Protein AF-A0A380TGJ9-F1 (afdb_monomer)

Secondary structure (DSSP, 8-state):
-PPP----PPP------HHHHHHHHHHHHHTT--HHHHHHHHHHHHHHHHTT-SS-S------------

Sequence (69 aa):
MSAAVNKKSIRTSVILPEDAHARIQALADANNVSAAWIIRTAVLRFLEEYGDQHELPLRLPKVKKAGGT

Organism: NCBI:txid256318

InterPro domains:
  IPR002145 Ribbon-helix-helix protein, CopG [PF01402] (11-50)
  IPR010985 Ribbon-helix-helix [SSF47598] (12-50)
  IPR013321 Arc-type ribbon-helix-helix [G3DSA:1.10.1220.10] (18-57)

Solvent-accessible surface area (backbone atoms only — not comparable to full-atom values): 4714 Å² total; per-residue (Å²): 134,85,77,76,79,74,78,79,83,77,91,81,88,83,90,69,60,67,72,59,48,53,54,45,42,54,53,13,62,78,66,79,49,51,49,66,54,55,53,51,52,53,52,53,51,50,43,73,75,46,60,91,50,92,64,78,86,68,76,72,75,80,76,75,74,81,76,88,126

Structure (mmCIF, N/CA/C/O backbone):
data_AF-A0A380TGJ9-F1
#
_entry.id   AF-A0A380TGJ9-F1
#
loop_
_atom_site.group_PDB
_atom_site.id
_atom_site.type_symbol
_atom_site.label_atom_id
_atom_site.label_alt_id
_atom_site.label_comp_id
_atom_site.label_asym_id
_atom_site.label_entity_id
_atom_site.label_seq_id
_atom_site.pdbx_PDB_ins_code
_atom_site.Cartn_x
_atom_site.Cartn_y
_atom_site.Cartn_z
_atom_site.occupancy
_atom_site.B_iso_or_equiv
_atom_site.auth_seq_id
_atom_site.auth_comp_id
_atom_site.auth_asym_id
_atom_site.auth_atom_id
_atom_site.pdbx_PDB_model_num
ATOM 1 N N . MET A 1 1 ? -5.736 31.383 20.093 1.00 38.81 1 MET A N 1
ATOM 2 C CA . MET A 1 1 ? -5.485 30.675 18.820 1.00 38.81 1 MET A CA 1
ATOM 3 C C . MET A 1 1 ? -5.004 29.273 19.162 1.00 38.81 1 MET A C 1
ATOM 5 O O . MET A 1 1 ? -3.962 29.156 19.791 1.00 38.81 1 MET A O 1
ATOM 9 N N . SER A 1 2 ? -5.794 28.236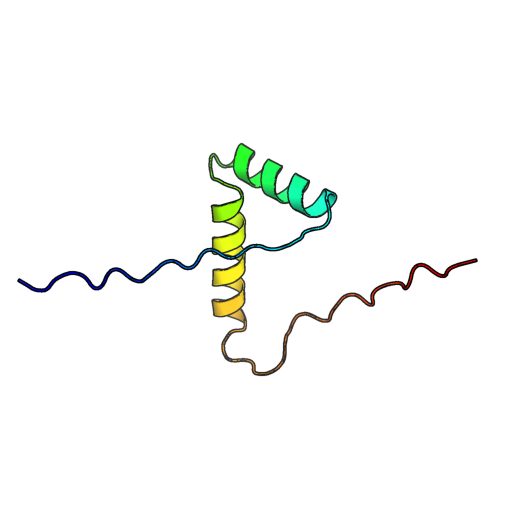 18.878 1.00 43.81 2 SER A N 1
ATOM 10 C CA . SER A 1 2 ? -5.470 26.855 19.264 1.00 43.81 2 SER A CA 1
ATOM 11 C C . SER A 1 2 ? -4.457 26.252 18.296 1.00 43.81 2 SER A C 1
ATOM 13 O O . SER A 1 2 ? -4.700 26.216 17.091 1.00 43.81 2 SER A O 1
ATOM 15 N N . ALA A 1 3 ? -3.324 25.784 18.821 1.00 50.47 3 ALA A N 1
ATOM 16 C CA . ALA A 1 3 ? -2.350 25.015 18.062 1.00 50.47 3 ALA A CA 1
ATOM 17 C C . ALA A 1 3 ? -3.018 23.734 17.543 1.00 50.47 3 ALA A C 1
ATOM 19 O O . ALA A 1 3 ? -3.577 22.963 18.324 1.00 50.47 3 ALA A O 1
ATOM 20 N N . ALA A 1 4 ? -2.979 23.508 16.230 1.00 56.03 4 ALA A N 1
ATOM 21 C CA . ALA A 1 4 ? -3.405 22.243 15.654 1.00 56.03 4 ALA A CA 1
ATOM 22 C C . ALA A 1 4 ? -2.579 21.121 16.299 1.00 56.03 4 ALA A C 1
ATOM 24 O O . ALA A 1 4 ? -1.351 21.108 16.189 1.00 56.03 4 ALA A O 1
ATOM 25 N N . VAL A 1 5 ? -3.242 20.196 17.001 1.00 58.75 5 VAL A N 1
ATOM 26 C CA . VAL A 1 5 ? -2.613 18.961 17.475 1.00 58.75 5 VAL A CA 1
ATOM 27 C C . VAL A 1 5 ? -2.053 18.255 16.246 1.00 58.75 5 VAL A C 1
ATOM 29 O O . VAL A 1 5 ? -2.781 17.746 15.394 1.00 58.75 5 VAL A O 1
ATOM 32 N N . ASN A 1 6 ? -0.732 18.291 16.124 1.00 60.06 6 ASN A N 1
ATOM 33 C CA . ASN A 1 6 ? -0.022 17.622 15.056 1.00 60.06 6 ASN A CA 1
ATOM 34 C C . ASN A 1 6 ? -0.139 16.124 15.360 1.00 60.06 6 ASN A C 1
ATOM 36 O O . ASN A 1 6 ? 0.553 15.614 16.245 1.00 60.06 6 ASN A O 1
ATOM 40 N N . LYS A 1 7 ? -1.096 15.430 14.729 1.00 68.38 7 LYS A N 1
ATOM 41 C CA . LYS A 1 7 ? -1.253 13.977 14.885 1.00 68.38 7 LYS A CA 1
ATOM 42 C C . LYS A 1 7 ? 0.080 13.338 14.494 1.00 68.38 7 LYS A C 1
ATOM 44 O O . LYS A 1 7 ? 0.455 13.348 13.323 1.00 68.38 7 LYS A O 1
ATOM 49 N N . LYS A 1 8 ? 0.825 12.840 15.485 1.00 79.06 8 LYS A N 1
ATOM 50 C CA . LYS A 1 8 ? 2.163 12.280 15.275 1.00 79.06 8 LYS A CA 1
ATOM 51 C C . LYS A 1 8 ? 2.056 11.098 14.312 1.00 79.06 8 LYS A C 1
ATOM 53 O O . LYS A 1 8 ? 1.436 10.090 14.638 1.00 79.06 8 LYS A O 1
ATOM 58 N N . SER A 1 9 ? 2.648 11.228 13.127 1.00 81.31 9 SER A N 1
ATOM 59 C CA . SER A 1 9 ? 2.811 10.097 12.214 1.00 81.31 9 SER A CA 1
ATOM 60 C C . SER A 1 9 ? 3.937 9.207 12.733 1.00 81.31 9 SER A C 1
ATOM 62 O O . SER A 1 9 ? 5.041 9.688 12.979 1.00 81.31 9 SER A O 1
ATOM 64 N N . ILE A 1 10 ? 3.651 7.920 12.921 1.00 90.88 10 ILE A N 1
ATOM 65 C CA . ILE A 1 10 ? 4.628 6.922 13.369 1.00 90.88 10 ILE A CA 1
ATOM 66 C C . ILE A 1 10 ? 5.215 6.244 12.129 1.00 90.88 10 ILE A C 1
ATOM 68 O O . ILE A 1 10 ? 4.479 5.865 11.217 1.00 90.88 10 ILE A O 1
ATOM 72 N N . ARG A 1 11 ? 6.544 6.101 12.080 1.00 90.12 11 ARG A N 1
ATOM 73 C CA . ARG A 1 11 ? 7.213 5.318 11.037 1.00 90.12 11 ARG A CA 1
ATOM 74 C C . ARG A 1 11 ? 7.008 3.834 11.328 1.00 90.12 11 ARG A C 1
ATOM 76 O O . ARG A 1 11 ? 7.430 3.354 12.375 1.00 90.12 11 ARG A O 1
ATOM 83 N N . THR A 1 12 ? 6.444 3.116 10.368 1.00 90.75 12 THR A N 1
ATOM 84 C CA . THR A 1 12 ? 6.265 1.661 10.429 1.00 90.75 12 THR A CA 1
ATOM 85 C C . THR A 1 12 ? 7.063 1.015 9.303 1.00 90.75 12 THR A C 1
ATOM 87 O O . THR A 1 12 ? 7.031 1.497 8.172 1.00 90.75 12 THR A O 1
ATOM 90 N N . SER A 1 13 ? 7.794 -0.055 9.614 1.00 91.56 13 SER A N 1
ATOM 91 C CA . SER A 1 13 ? 8.533 -0.858 8.636 1.00 91.56 13 SER A CA 1
ATOM 92 C C . SER A 1 13 ? 7.914 -2.247 8.564 1.00 91.56 13 SER A C 1
ATOM 94 O O . SER A 1 13 ? 7.597 -2.827 9.601 1.00 91.56 13 SER A O 1
ATOM 96 N N . VAL A 1 14 ? 7.756 -2.777 7.355 1.00 91.00 14 VAL A N 1
ATOM 97 C CA . VAL A 1 14 ? 7.229 -4.122 7.100 1.00 91.00 14 VAL A CA 1
ATOM 98 C C . VAL A 1 14 ? 8.130 -4.834 6.101 1.00 91.00 14 VAL A C 1
ATOM 100 O O . VAL A 1 14 ? 8.723 -4.194 5.236 1.00 91.00 14 VAL A O 1
ATOM 103 N N . ILE A 1 15 ? 8.238 -6.153 6.230 1.00 93.94 15 ILE A N 1
ATOM 104 C CA . ILE A 1 15 ? 8.936 -7.001 5.262 1.00 93.94 15 ILE A CA 1
ATOM 105 C C . ILE A 1 15 ? 7.874 -7.613 4.357 1.00 93.94 15 ILE A C 1
ATOM 107 O O . ILE A 1 15 ? 6.910 -8.203 4.843 1.00 93.94 15 ILE A O 1
ATOM 111 N N . LEU A 1 16 ? 8.052 -7.463 3.048 1.00 93.06 16 LEU A N 1
ATOM 112 C CA . LEU A 1 16 ? 7.176 -8.037 2.035 1.00 93.06 16 LEU A CA 1
ATOM 113 C C . LEU A 1 16 ? 7.981 -9.007 1.164 1.00 93.06 16 LEU A C 1
ATOM 115 O O . LEU A 1 16 ? 9.165 -8.754 0.932 1.00 93.06 16 LEU A O 1
ATOM 119 N N . PRO A 1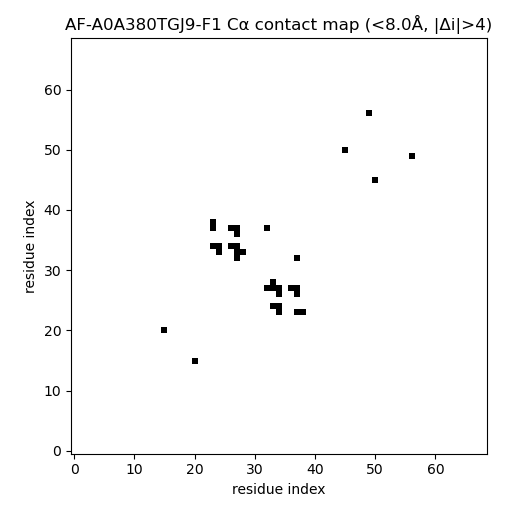 17 ? 7.360 -10.084 0.653 1.00 96.62 17 PRO A N 1
ATOM 120 C CA . PRO A 1 17 ? 7.936 -10.845 -0.449 1.00 96.62 17 PRO A CA 1
ATOM 121 C C . PRO A 1 17 ? 8.263 -9.920 -1.628 1.00 96.62 17 PRO A C 1
ATOM 123 O O . PRO A 1 17 ? 7.517 -8.971 -1.890 1.00 96.62 17 PRO A O 1
ATOM 126 N N . GLU A 1 18 ? 9.345 -10.217 -2.344 1.00 95.12 18 GLU A N 1
ATOM 127 C CA . GLU A 1 18 ? 9.834 -9.408 -3.468 1.00 95.12 18 GLU A CA 1
ATOM 128 C C . GLU A 1 18 ? 8.732 -9.138 -4.502 1.00 95.12 18 GLU A C 1
ATOM 130 O O . GLU A 1 18 ? 8.457 -7.984 -4.831 1.00 95.12 18 GLU A O 1
ATOM 135 N N . ASP A 1 19 ? 8.005 -10.182 -4.904 1.00 96.31 19 ASP A N 1
ATOM 136 C CA . ASP A 1 19 ? 6.907 -10.098 -5.870 1.00 96.31 19 ASP A CA 1
ATOM 137 C C . ASP A 1 19 ? 5.804 -9.127 -5.423 1.00 96.31 19 ASP A C 1
ATOM 139 O O . ASP A 1 19 ? 5.227 -8.390 -6.226 1.00 96.31 19 ASP A O 1
ATOM 143 N N . ALA A 1 20 ? 5.490 -9.113 -4.123 1.00 96.50 20 ALA A N 1
ATOM 144 C CA . ALA A 1 20 ? 4.478 -8.223 -3.568 1.00 96.50 20 ALA A CA 1
ATOM 145 C C . ALA A 1 20 ? 4.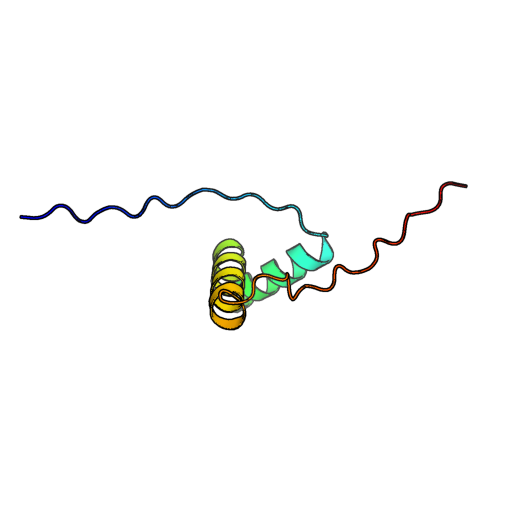965 -6.770 -3.585 1.00 96.50 20 ALA A C 1
ATOM 147 O O . ALA A 1 20 ? 4.213 -5.879 -3.983 1.00 96.50 20 ALA A O 1
ATO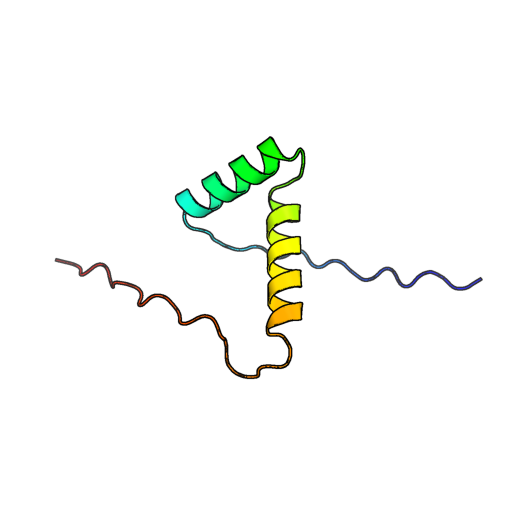M 148 N N . HIS A 1 21 ? 6.227 -6.536 -3.213 1.00 96.81 21 HIS A N 1
ATOM 149 C CA . HIS A 1 21 ? 6.840 -5.213 -3.291 1.00 96.81 21 HIS A CA 1
ATOM 150 C C . HIS A 1 21 ? 6.872 -4.693 -4.736 1.00 96.81 21 HIS A C 1
ATOM 152 O O . HIS A 1 21 ? 6.442 -3.568 -4.985 1.00 96.81 21 HIS A O 1
ATOM 158 N N . ALA A 1 22 ? 7.290 -5.519 -5.700 1.00 97.88 22 ALA A N 1
ATOM 159 C CA . ALA A 1 22 ? 7.343 -5.152 -7.115 1.00 97.88 22 ALA A CA 1
ATOM 160 C C . ALA A 1 22 ? 5.961 -4.765 -7.670 1.00 97.88 22 ALA A C 1
ATOM 162 O O . ALA A 1 22 ? 5.821 -3.752 -8.354 1.00 97.88 22 ALA A O 1
ATOM 163 N N . ARG A 1 23 ? 4.911 -5.522 -7.321 1.00 98.06 23 ARG A N 1
ATOM 164 C CA . ARG A 1 23 ? 3.528 -5.208 -7.719 1.00 98.06 23 ARG A CA 1
ATOM 165 C C . ARG A 1 23 ? 3.026 -3.896 -7.118 1.00 98.06 23 ARG A C 1
ATOM 167 O O . ARG A 1 23 ? 2.346 -3.137 -7.804 1.00 98.06 23 ARG A O 1
ATOM 174 N N . ILE A 1 24 ? 3.350 -3.625 -5.852 1.00 97.62 24 ILE A N 1
ATOM 175 C CA . ILE A 1 24 ? 3.008 -2.353 -5.199 1.00 97.62 24 ILE A CA 1
ATOM 176 C C . ILE A 1 24 ? 3.742 -1.197 -5.881 1.00 97.62 24 ILE A C 1
ATOM 178 O O . ILE A 1 24 ? 3.123 -0.167 -6.143 1.00 97.62 24 ILE A O 1
ATOM 182 N N . GLN A 1 25 ? 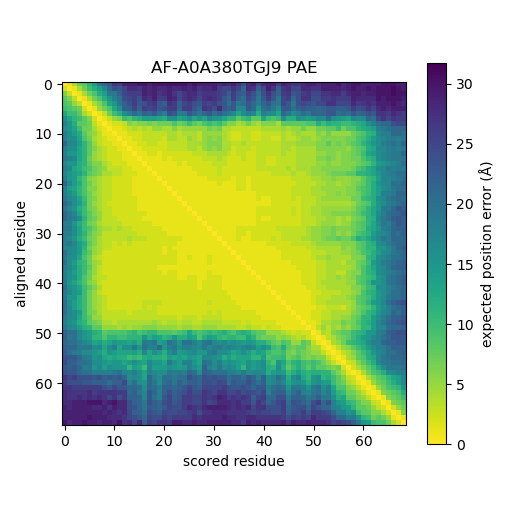5.027 -1.369 -6.196 1.00 98.06 25 GLN A N 1
ATOM 183 C CA . GLN A 1 25 ? 5.823 -0.341 -6.860 1.00 98.06 25 GLN A CA 1
ATOM 184 C C . GLN A 1 25 ? 5.272 -0.018 -8.253 1.00 98.06 25 GLN A C 1
ATOM 186 O O . GLN A 1 25 ? 5.040 1.146 -8.555 1.00 98.06 25 GLN A O 1
ATOM 191 N N . ALA A 1 26 ? 4.939 -1.033 -9.054 1.00 98.19 26 ALA A N 1
ATOM 192 C CA . ALA A 1 26 ? 4.341 -0.825 -10.372 1.00 98.19 26 ALA A CA 1
ATOM 193 C C . ALA A 1 26 ? 3.003 -0.062 -10.306 1.00 98.19 26 ALA A C 1
ATOM 195 O O . ALA A 1 26 ? 2.738 0.804 -11.138 1.00 98.19 26 ALA A O 1
ATOM 196 N N . LEU A 1 27 ? 2.161 -0.345 -9.301 1.00 98.06 27 LEU A N 1
ATOM 197 C CA . LEU A 1 27 ? 0.926 0.416 -9.069 1.00 98.06 27 LEU A CA 1
ATOM 198 C C . LEU A 1 27 ? 1.211 1.868 -8.683 1.00 98.06 27 LEU A C 1
ATOM 200 O O . LEU A 1 27 ? 0.509 2.769 -9.137 1.00 98.06 27 LEU A O 1
ATOM 204 N N . ALA A 1 28 ? 2.214 2.089 -7.838 1.00 98.19 28 ALA A N 1
ATOM 205 C CA . ALA A 1 28 ? 2.617 3.418 -7.409 1.00 98.19 28 ALA A CA 1
ATOM 206 C C . ALA A 1 28 ? 3.096 4.263 -8.602 1.00 98.19 28 ALA A C 1
ATOM 208 O O . ALA A 1 28 ? 2.583 5.365 -8.812 1.00 98.19 28 ALA A O 1
ATOM 209 N N . ASP A 1 29 ? 3.968 3.696 -9.438 1.00 98.38 29 ASP A N 1
ATOM 210 C CA . ASP A 1 29 ? 4.507 4.346 -10.635 1.00 98.38 29 ASP A CA 1
ATOM 211 C C . ASP A 1 29 ? 3.397 4.675 -11.644 1.00 98.38 29 ASP A C 1
ATOM 213 O O . ASP A 1 29 ? 3.305 5.804 -12.126 1.00 98.38 29 ASP A O 1
ATOM 217 N N . ALA A 1 30 ? 2.489 3.727 -11.902 1.00 98.31 3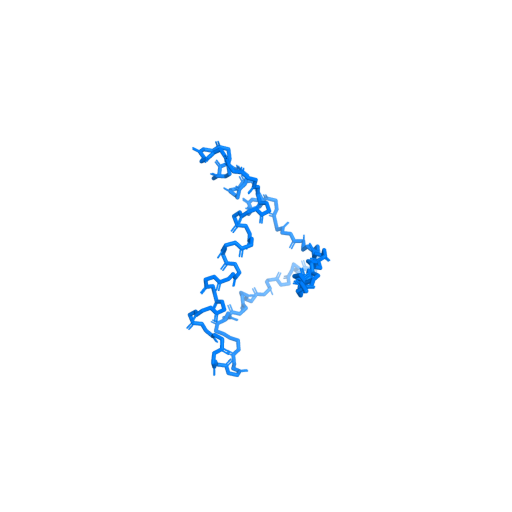0 ALA A N 1
ATOM 218 C CA . ALA A 1 30 ? 1.373 3.916 -12.831 1.00 98.31 30 ALA A CA 1
ATOM 219 C C . ALA A 1 30 ? 0.383 5.015 -12.398 1.00 98.31 30 ALA A C 1
ATOM 221 O O . ALA A 1 30 ? -0.322 5.568 -13.239 1.00 98.31 30 ALA A O 1
ATOM 222 N N . ASN A 1 31 ? 0.316 5.329 -11.099 1.00 98.00 31 ASN A N 1
ATOM 223 C CA . ASN A 1 31 ? -0.614 6.313 -10.536 1.00 98.00 31 ASN A CA 1
ATOM 224 C C . ASN A 1 31 ? 0.085 7.586 -10.023 1.00 98.00 31 ASN A C 1
ATOM 226 O O . ASN A 1 31 ? -0.575 8.433 -9.424 1.00 98.00 31 ASN A O 1
ATOM 230 N N . ASN A 1 32 ? 1.397 7.734 -10.251 1.00 97.56 32 ASN A N 1
ATOM 231 C CA . ASN A 1 32 ? 2.212 8.859 -9.776 1.00 97.56 32 ASN A CA 1
ATOM 232 C C . ASN A 1 32 ? 2.081 9.113 -8.257 1.00 97.56 32 ASN A C 1
ATOM 234 O O . ASN A 1 32 ? 1.937 10.246 -7.792 1.00 97.56 32 ASN A O 1
ATOM 238 N N . VAL A 1 33 ? 2.106 8.035 -7.474 1.00 97.75 33 VAL A N 1
ATOM 239 C CA . VAL A 1 33 ? 2.100 8.065 -6.003 1.00 97.75 33 VAL A CA 1
ATOM 240 C C . VAL A 1 33 ? 3.278 7.260 -5.461 1.00 97.75 33 VAL A C 1
ATOM 242 O O . VAL A 1 33 ? 3.960 6.563 -6.201 1.00 97.75 33 VAL A O 1
ATOM 245 N N . SER A 1 34 ? 3.548 7.334 -4.156 1.00 97.25 34 SER A N 1
ATOM 246 C CA . SER A 1 34 ? 4.585 6.500 -3.537 1.00 97.25 34 SER A CA 1
ATOM 247 C C . SER A 1 34 ? 4.046 5.123 -3.137 1.00 97.25 34 SER A C 1
ATOM 249 O O . SER A 1 34 ? 2.876 4.978 -2.777 1.00 97.25 34 SER A O 1
ATOM 251 N N . ALA A 1 35 ? 4.917 4.110 -3.087 1.00 96.00 35 ALA A N 1
ATOM 252 C CA . ALA A 1 35 ? 4.567 2.797 -2.535 1.00 96.00 35 ALA A CA 1
ATOM 253 C C . ALA A 1 35 ? 4.040 2.901 -1.089 1.00 96.00 35 ALA A C 1
ATOM 255 O O . ALA A 1 35 ? 3.083 2.227 -0.711 1.00 96.00 35 ALA A O 1
ATOM 256 N N . ALA A 1 36 ? 4.604 3.816 -0.291 1.00 95.00 36 ALA A N 1
ATOM 257 C CA . ALA A 1 36 ? 4.133 4.100 1.063 1.00 95.00 36 ALA A CA 1
ATOM 258 C C . ALA A 1 36 ? 2.690 4.635 1.091 1.00 95.00 36 ALA A C 1
ATOM 260 O O . ALA A 1 36 ? 1.941 4.310 2.013 1.00 95.00 36 ALA A O 1
ATOM 261 N N . TRP A 1 37 ? 2.280 5.425 0.091 1.00 95.69 37 TRP A N 1
ATOM 262 C CA . TRP A 1 37 ? 0.897 5.882 -0.041 1.00 95.69 37 TRP A CA 1
ATOM 263 C C . TRP A 1 37 ? -0.046 4.710 -0.318 1.00 95.69 37 TRP A C 1
ATOM 265 O O . TRP A 1 37 ? -1.058 4.579 0.367 1.00 95.69 37 TRP A O 1
ATOM 275 N N . ILE A 1 38 ? 0.318 3.816 -1.245 1.00 97.06 38 ILE A N 1
ATOM 276 C CA . ILE A 1 38 ? -0.468 2.610 -1.551 1.00 97.06 38 ILE A CA 1
ATOM 277 C C . ILE A 1 38 ? -0.645 1.753 -0.291 1.00 97.06 38 ILE A C 1
ATOM 279 O O . ILE A 1 38 ? -1.770 1.402 0.061 1.00 97.06 38 ILE A O 1
ATOM 283 N N . ILE A 1 39 ? 0.450 1.475 0.428 1.00 95.19 39 ILE A N 1
ATOM 284 C CA . ILE A 1 39 ? 0.433 0.674 1.662 1.00 95.19 39 ILE A CA 1
ATOM 285 C C . ILE A 1 39 ? -0.436 1.342 2.733 1.00 95.19 39 ILE A C 1
ATOM 287 O O . ILE A 1 39 ? -1.291 0.684 3.323 1.00 95.19 39 ILE A O 1
ATOM 291 N N . ARG A 1 40 ? -0.264 2.650 2.968 1.00 94.56 40 ARG A N 1
ATOM 292 C CA . ARG A 1 40 ? -1.074 3.399 3.940 1.00 94.56 40 ARG A CA 1
ATOM 293 C C . ARG A 1 40 ? -2.561 3.306 3.604 1.00 94.56 40 ARG A C 1
ATOM 295 O O . ARG A 1 40 ? -3.353 3.000 4.487 1.00 94.56 40 ARG A O 1
ATOM 302 N N . THR A 1 41 ? -2.937 3.559 2.354 1.00 95.25 41 THR A N 1
ATOM 303 C CA . THR A 1 41 ? -4.340 3.541 1.922 1.00 95.25 41 THR A CA 1
ATOM 304 C C . THR A 1 41 ? -4.944 2.143 2.040 1.00 95.25 41 THR A C 1
ATOM 306 O O . THR A 1 41 ? -6.071 2.008 2.508 1.00 95.25 41 THR A O 1
ATOM 309 N N . ALA A 1 42 ? -4.192 1.097 1.685 1.00 94.06 42 ALA A N 1
ATOM 310 C CA . ALA A 1 42 ? -4.634 -0.287 1.840 1.00 94.06 42 ALA A CA 1
ATOM 311 C C . ALA A 1 42 ? -4.875 -0.656 3.314 1.00 94.06 42 ALA A C 1
ATOM 313 O O . ALA A 1 42 ? -5.907 -1.238 3.635 1.00 94.06 42 ALA A O 1
ATOM 314 N N . VAL A 1 43 ? -3.965 -0.265 4.215 1.00 92.19 43 VAL A N 1
ATOM 315 C CA . VAL A 1 43 ? -4.118 -0.493 5.662 1.00 92.19 43 VAL A CA 1
ATOM 316 C C . VAL A 1 43 ? -5.326 0.259 6.218 1.00 92.19 43 VAL A C 1
ATOM 318 O O . VAL A 1 43 ? -6.093 -0.318 6.980 1.00 92.19 43 VAL A O 1
ATOM 321 N N . LEU A 1 44 ? -5.528 1.523 5.830 1.00 92.81 44 LEU A N 1
ATOM 322 C CA . LEU A 1 44 ? -6.681 2.302 6.293 1.00 92.81 44 LEU A CA 1
ATOM 323 C C . LEU A 1 44 ? -8.004 1.683 5.836 1.00 92.81 44 LEU A C 1
ATOM 325 O O . LEU A 1 44 ? -8.893 1.512 6.660 1.00 92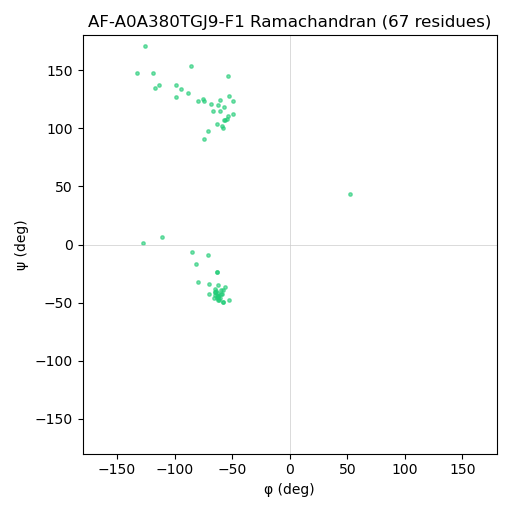.81 44 LEU A O 1
ATOM 329 N N . ARG A 1 45 ? -8.107 1.268 4.567 1.00 91.94 45 ARG A N 1
ATOM 330 C CA . ARG A 1 45 ? -9.305 0.584 4.054 1.00 91.94 45 ARG A CA 1
ATOM 331 C C . ARG A 1 45 ? -9.567 -0.739 4.762 1.00 91.94 45 ARG A C 1
ATOM 333 O O . ARG A 1 45 ? -10.703 -1.022 5.111 1.00 91.94 45 ARG A O 1
ATOM 340 N N . PHE A 1 46 ? -8.521 -1.522 5.015 1.00 90.88 46 PHE A N 1
ATOM 341 C CA . PHE A 1 46 ? -8.647 -2.757 5.785 1.00 90.88 46 PHE A CA 1
ATOM 342 C C . PHE A 1 46 ? -9.196 -2.487 7.196 1.00 90.88 46 PHE A C 1
ATOM 344 O O . PHE A 1 46 ? -10.068 -3.206 7.669 1.00 90.88 46 PHE A O 1
ATOM 351 N N . LEU A 1 47 ? -8.724 -1.435 7.868 1.00 89.88 47 LEU A N 1
ATOM 352 C CA . LEU A 1 47 ? -9.229 -1.065 9.191 1.00 89.88 47 LEU A CA 1
ATOM 353 C C . LEU A 1 47 ? -10.655 -0.501 9.150 1.00 89.88 47 LEU A C 1
ATOM 355 O O . LEU A 1 47 ? -11.412 -0.749 10.077 1.00 89.88 47 LEU A O 1
ATOM 359 N N . GLU A 1 48 ? -11.040 0.227 8.103 1.00 89.50 48 GLU A N 1
ATOM 360 C CA . GLU A 1 48 ? -12.431 0.668 7.917 1.00 89.50 48 GLU A CA 1
ATOM 361 C C . GLU A 1 48 ? -13.381 -0.517 7.698 1.00 89.50 48 GLU A C 1
ATOM 363 O O . GLU A 1 48 ? -14.497 -0.512 8.206 1.00 89.50 48 GLU A O 1
ATOM 368 N N . GLU A 1 49 ? -12.940 -1.540 6.965 1.00 87.75 49 GLU A N 1
ATOM 369 C CA . GLU A 1 49 ? -13.765 -2.703 6.625 1.00 87.75 49 GLU A CA 1
ATOM 370 C C . GLU A 1 49 ? -13.857 -3.727 7.771 1.00 87.75 49 GLU A C 1
ATOM 372 O O . GLU A 1 49 ? -14.890 -4.375 7.938 1.00 87.75 49 GLU A O 1
ATOM 377 N N . TYR A 1 50 ? -12.798 -3.863 8.578 1.00 86.75 50 TYR A N 1
ATOM 378 C CA . TYR A 1 50 ? -12.669 -4.939 9.570 1.00 86.75 50 TYR A CA 1
ATOM 379 C C . TYR A 1 50 ? -12.358 -4.472 11.002 1.00 86.75 50 TYR A C 1
ATOM 381 O O . TYR A 1 50 ? -12.190 -5.307 11.887 1.00 86.75 50 TYR A O 1
ATOM 389 N N . GLY A 1 51 ? -12.262 -3.167 11.262 1.00 77.00 51 GLY A N 1
ATOM 390 C CA . GLY A 1 51 ? -11.773 -2.619 12.536 1.00 77.00 51 GLY A CA 1
ATOM 391 C C . GLY A 1 51 ? -12.616 -2.949 13.769 1.00 77.00 51 GLY A C 1
ATOM 392 O O . GLY A 1 51 ? -12.076 -2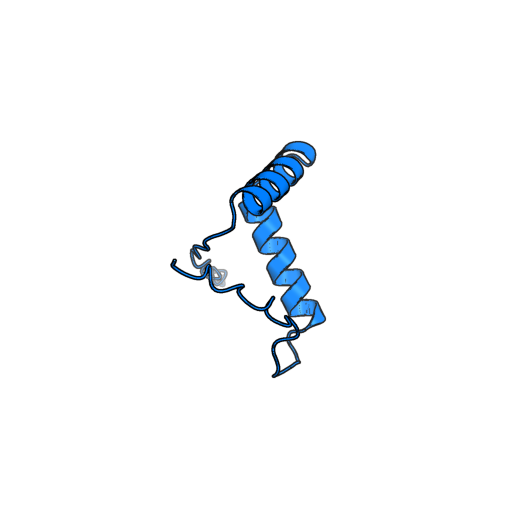.977 14.873 1.00 77.00 51 GLY A O 1
ATOM 393 N N . ASP A 1 52 ? -13.903 -3.252 13.589 1.00 80.00 52 ASP A N 1
ATOM 394 C CA . ASP A 1 52 ? -14.810 -3.632 14.681 1.00 80.00 52 ASP A CA 1
ATOM 395 C C . ASP A 1 52 ? -14.744 -5.136 15.024 1.00 80.00 52 ASP A C 1
ATOM 397 O O . ASP A 1 52 ? -15.352 -5.600 15.995 1.00 80.00 52 ASP A O 1
ATOM 401 N N . GLN A 1 53 ? -14.002 -5.926 14.239 1.00 77.19 53 GLN A N 1
ATOM 402 C CA . GLN A 1 53 ? -13.833 -7.359 14.461 1.00 77.19 53 GLN A CA 1
ATOM 403 C C . GLN A 1 53 ? -12.643 -7.623 15.391 1.00 77.19 53 GLN A C 1
ATOM 405 O O . GLN A 1 53 ? -11.538 -7.128 15.187 1.00 77.19 53 GLN A O 1
ATOM 410 N N . HIS A 1 54 ? -12.863 -8.446 16.419 1.00 69.00 54 HIS A N 1
ATOM 411 C CA . HIS A 1 54 ? -11.809 -8.843 17.362 1.00 69.00 54 HIS A CA 1
ATOM 412 C C . HIS A 1 54 ? -10.937 -9.991 16.825 1.00 69.00 54 HIS A C 1
ATOM 414 O O . HIS A 1 54 ? -9.842 -10.232 17.332 1.00 69.00 54 HIS A O 1
ATOM 420 N N . GLU A 1 55 ? -11.412 -10.700 15.799 1.00 73.38 55 GLU A N 1
ATOM 421 C CA . GLU A 1 55 ? -10.676 -11.767 15.127 1.00 73.38 55 GLU A CA 1
ATOM 422 C C . GLU A 1 55 ? -10.043 -11.236 13.840 1.00 73.38 55 GLU A C 1
ATOM 424 O O . GLU A 1 55 ? -10.679 -10.508 13.084 1.00 73.38 55 GLU A O 1
ATOM 429 N N . LEU A 1 56 ? -8.788 -11.615 13.571 1.00 64.38 56 LEU A N 1
ATOM 430 C CA . LEU A 1 56 ? -8.108 -11.238 12.333 1.00 64.38 56 LEU A CA 1
ATOM 431 C C . LEU A 1 56 ? -8.801 -11.922 11.137 1.00 64.38 56 LEU A C 1
ATOM 433 O O . LEU A 1 56 ? -8.690 -13.143 10.997 1.00 64.38 56 LEU A O 1
ATOM 437 N N . PRO A 1 57 ? -9.428 -11.170 10.213 1.00 66.94 57 PRO A N 1
ATOM 438 C CA . PRO A 1 57 ? -10.083 -11.740 9.028 1.00 66.94 57 PRO A CA 1
ATOM 439 C C . PRO A 1 57 ? -9.066 -12.285 8.011 1.00 66.94 57 PRO A C 1
ATOM 441 O O . PRO A 1 57 ? -9.410 -12.978 7.052 1.00 66.94 57 PRO A O 1
ATOM 444 N N . LEU A 1 58 ? -7.779 -12.002 8.231 1.00 66.94 58 LEU A N 1
ATOM 445 C CA . LEU A 1 58 ? -6.666 -12.552 7.480 1.00 66.94 58 LEU A CA 1
ATOM 446 C C . LEU A 1 58 ? -6.455 -14.002 7.916 1.00 66.94 58 LEU A C 1
ATOM 448 O O . LEU A 1 58 ? -5.685 -14.284 8.835 1.00 66.94 58 LEU A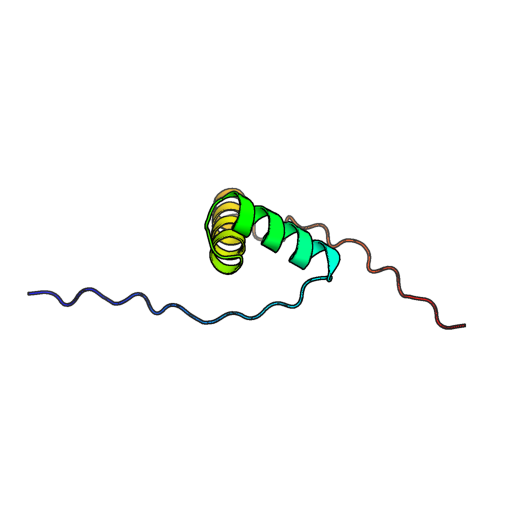 O 1
ATOM 452 N N . ARG A 1 59 ? -7.106 -14.947 7.230 1.00 65.56 59 ARG A N 1
ATOM 453 C CA . ARG A 1 59 ? -6.669 -16.347 7.280 1.00 65.56 59 ARG A CA 1
ATOM 454 C C . ARG A 1 59 ? -5.220 -16.380 6.804 1.00 65.56 59 ARG A C 1
ATOM 456 O O . ARG A 1 59 ? -4.965 -16.294 5.605 1.00 65.56 59 ARG A O 1
ATOM 463 N N . LEU A 1 60 ? -4.281 -16.448 7.749 1.00 54.38 60 LEU A N 1
ATOM 464 C CA . LEU A 1 60 ? -2.856 -16.550 7.461 1.00 54.38 60 LEU A CA 1
ATOM 465 C C . LEU A 1 60 ? -2.667 -17.676 6.434 1.00 54.38 60 LEU A C 1
ATOM 467 O O . LEU A 1 60 ? -3.106 -18.804 6.694 1.00 54.38 60 LEU A O 1
ATOM 471 N N . PRO A 1 61 ? -2.052 -17.411 5.266 1.00 54.75 61 PRO A N 1
ATOM 472 C CA . PRO A 1 61 ? -1.645 -18.484 4.377 1.00 54.75 61 PRO A CA 1
ATOM 473 C C . PRO A 1 61 ? -0.802 -19.451 5.205 1.00 54.75 61 PRO A C 1
ATOM 475 O O . PRO A 1 61 ? 0.121 -19.019 5.897 1.00 54.75 61 PRO A O 1
ATOM 478 N N . LYS A 1 62 ? -1.136 -20.748 5.188 1.00 55.19 62 LYS A N 1
ATOM 479 C CA . LYS A 1 62 ? -0.311 -21.762 5.854 1.00 55.19 62 LYS A CA 1
ATOM 480 C C . LYS A 1 62 ? 1.106 -21.597 5.321 1.00 55.19 62 LYS A C 1
ATOM 482 O O . LYS A 1 62 ? 1.347 -21.884 4.149 1.00 55.19 62 LYS A O 1
ATOM 487 N N . VAL A 1 63 ? 2.021 -21.121 6.164 1.00 53.66 63 VAL A N 1
ATOM 488 C CA . VAL A 1 63 ? 3.447 -21.089 5.853 1.00 53.66 63 VAL A CA 1
ATOM 489 C C . VAL A 1 63 ? 3.813 -22.521 5.484 1.00 53.66 63 VAL A C 1
ATOM 491 O O . VAL A 1 63 ? 3.804 -23.407 6.343 1.00 53.66 63 VAL A O 1
ATOM 494 N N . LYS A 1 64 ? 4.065 -22.789 4.198 1.00 48.22 64 LYS A N 1
ATOM 495 C CA . LYS A 1 64 ? 4.710 -24.039 3.808 1.00 48.22 64 LYS A CA 1
ATOM 496 C C . LYS A 1 64 ? 6.088 -23.973 4.450 1.00 48.22 64 LYS A C 1
ATOM 498 O O . LYS A 1 64 ? 6.941 -23.225 3.984 1.00 48.22 64 LYS A O 1
ATOM 503 N N . LYS A 1 65 ? 6.280 -24.707 5.553 1.00 44.91 65 LYS A N 1
ATOM 504 C CA . LYS A 1 65 ? 7.618 -25.032 6.047 1.00 44.91 65 LYS A CA 1
ATOM 505 C C . LYS A 1 65 ? 8.382 -25.572 4.842 1.00 44.91 65 LYS A C 1
ATOM 507 O O . LYS A 1 65 ? 8.009 -26.621 4.319 1.00 44.91 65 LYS A O 1
ATOM 512 N N . ALA A 1 66 ? 9.385 -24.831 4.381 1.00 53.03 66 ALA A N 1
ATOM 513 C CA . ALA A 1 66 ? 10.406 -25.383 3.513 1.00 53.03 66 ALA A CA 1
ATOM 514 C C . ALA A 1 66 ? 11.044 -26.519 4.318 1.00 53.03 66 ALA A C 1
ATOM 516 O O . ALA A 1 66 ? 11.726 -26.279 5.315 1.00 53.03 66 ALA A O 1
ATOM 517 N N . GLY A 1 67 ? 10.660 -27.752 3.987 1.00 43.66 67 GLY A N 1
ATOM 518 C CA . GLY A 1 67 ? 11.219 -28.948 4.588 1.00 43.66 67 GLY A CA 1
ATOM 519 C C . GLY A 1 67 ? 12.699 -28.990 4.251 1.00 43.66 67 GLY A C 1
ATOM 520 O O . GLY A 1 67 ? 13.057 -28.970 3.077 1.00 43.66 67 GLY A O 1
ATOM 521 N N . GLY A 1 68 ? 13.531 -28.995 5.288 1.00 47.25 68 GLY A N 1
ATOM 522 C CA . GLY A 1 68 ? 14.920 -29.388 5.165 1.00 47.25 68 GLY A CA 1
ATOM 523 C C . GLY A 1 68 ? 14.988 -30.883 4.878 1.00 47.25 68 GLY A C 1
ATOM 524 O O . GLY A 1 68 ? 14.490 -31.684 5.670 1.00 47.25 68 GLY A O 1
ATOM 525 N N . THR A 1 69 ? 15.599 -31.209 3.750 1.00 41.56 69 THR A N 1
ATOM 526 C CA . THR A 1 69 ? 16.283 -32.468 3.444 1.00 41.56 69 THR A CA 1
ATOM 527 C C . THR A 1 69 ? 17.455 -32.117 2.556 1.00 41.56 69 THR A C 1
ATOM 529 O O . THR A 1 69 ? 17.204 -31.356 1.593 1.00 41.56 69 THR A O 1
#

Mean predicted aligned error: 10.53 Å

pLDDT: mean 80.5, std 19.06, range [38.81, 98.38]

Foldseek 3Di:
DDDDPPPDDDDDDDDDDPVVLVVLCVVCVVVVHDSVVVVVVVVVVCCVVCVVPPDDPPPDDPPPPPDDD

Nearest PDB structures (foldseek):
  6gts-assembly1_C-2  TM=7.134E-01  e=5.770E-01  Escherichia coli
  5x3t-assembly1_G  TM=6.324E-01  e=7.141E-01  Mycobacterium tuberculosis H37Rv

Radius of gyration: 17.15 Å; Cα contacts (8 Å, |Δi|>4): 17; chains: 1; bounding box: 31×63×32 Å